Protein AF-A0AB37A6Y8-F1 (afdb_monomer)

Structure (mmCIF, N/CA/C/O backbone):
data_AF-A0AB37A6Y8-F1
#
_entry.id   AF-A0AB37A6Y8-F1
#
loop_
_atom_site.group_PDB
_atom_site.id
_atom_site.type_symbol
_atom_site.label_atom_id
_atom_site.label_alt_id
_atom_site.label_comp_id
_atom_site.label_asym_id
_atom_site.label_entity_id
_atom_site.label_seq_id
_atom_site.pdbx_PDB_ins_code
_atom_site.Cartn_x
_atom_site.Cartn_y
_atom_site.Cartn_z
_atom_site.occupancy
_atom_site.B_iso_or_equiv
_atom_site.auth_seq_id
_atom_site.auth_comp_id
_atom_site.auth_asym_id
_atom_site.auth_atom_id
_atom_site.pdbx_PDB_model_num
ATOM 1 N N . MET A 1 1 ? -34.498 -0.523 4.888 1.00 59.69 1 MET A N 1
ATOM 2 C CA . MET A 1 1 ? -33.350 -1.273 5.446 1.00 59.69 1 MET A CA 1
ATOM 3 C C . MET A 1 1 ? -32.829 -0.499 6.642 1.00 59.69 1 MET A C 1
ATOM 5 O O . MET A 1 1 ? -32.770 0.720 6.547 1.00 59.69 1 MET A O 1
ATOM 9 N N . ALA A 1 2 ? -32.527 -1.164 7.756 1.00 80.44 2 ALA A N 1
ATOM 10 C CA . ALA A 1 2 ? -31.969 -0.506 8.938 1.00 80.44 2 ALA A CA 1
ATOM 11 C C . ALA A 1 2 ? -30.465 -0.247 8.749 1.00 80.44 2 ALA A C 1
ATOM 13 O O . ALA A 1 2 ? -29.774 -1.066 8.143 1.00 80.44 2 ALA A O 1
ATOM 14 N N . LEU A 1 3 ? -29.974 0.886 9.252 1.00 82.69 3 LEU A N 1
ATOM 15 C CA . LEU A 1 3 ? -28.543 1.184 9.278 1.00 82.69 3 LEU A CA 1
ATOM 16 C C . LEU A 1 3 ? -27.868 0.331 10.365 1.00 82.69 3 LEU A C 1
ATOM 18 O O . LEU A 1 3 ? -28.401 0.253 11.474 1.00 82.69 3 LEU A O 1
ATOM 22 N N . PRO A 1 4 ? -26.714 -0.294 10.088 1.00 84.38 4 PRO A N 1
ATOM 23 C CA . PRO A 1 4 ? -25.941 -0.976 11.117 1.00 84.38 4 PRO A CA 1
ATOM 24 C C . PRO A 1 4 ? -25.325 0.072 12.057 1.00 84.38 4 PRO A C 1
ATOM 26 O O . PRO A 1 4 ? -24.379 0.764 11.687 1.00 84.38 4 PRO A O 1
ATOM 29 N N . ILE A 1 5 ? -25.889 0.221 13.259 1.00 88.56 5 ILE A N 1
ATOM 30 C CA . ILE A 1 5 ? -25.373 1.119 14.302 1.00 88.56 5 ILE A CA 1
ATOM 31 C C . ILE A 1 5 ? -24.454 0.317 15.227 1.00 88.56 5 ILE A C 1
ATOM 33 O O . ILE A 1 5 ? -24.846 -0.729 15.737 1.00 88.56 5 ILE A O 1
ATOM 37 N N . ILE A 1 6 ? -23.246 0.831 15.439 1.00 90.69 6 ILE A N 1
ATOM 38 C CA . ILE A 1 6 ? -22.238 0.320 16.376 1.00 90.69 6 ILE A CA 1
ATOM 39 C C . ILE A 1 6 ? -22.249 1.205 17.625 1.00 90.69 6 ILE A C 1
ATOM 41 O O . ILE A 1 6 ? -22.209 2.431 17.502 1.00 90.69 6 ILE A O 1
ATOM 45 N N . THR A 1 7 ? -22.342 0.607 18.816 1.00 90.56 7 THR A N 1
ATOM 46 C CA . THR A 1 7 ? -22.324 1.351 20.088 1.00 90.56 7 THR A CA 1
ATOM 47 C C . THR A 1 7 ? -20.891 1.636 20.536 1.00 90.56 7 THR A C 1
ATOM 49 O O . THR A 1 7 ? -19.949 0.970 20.110 1.00 90.56 7 THR A O 1
ATOM 52 N N . ALA A 1 8 ? -20.703 2.647 21.388 1.00 88.31 8 ALA A N 1
ATOM 53 C CA . ALA A 1 8 ? -19.369 3.087 21.808 1.00 88.31 8 ALA A CA 1
ATOM 54 C C . ALA A 1 8 ? -18.573 2.011 22.577 1.00 88.31 8 ALA A C 1
ATOM 56 O O . ALA A 1 8 ? -17.347 2.013 22.547 1.00 88.31 8 ALA A O 1
ATOM 57 N N . ASP A 1 9 ? -19.267 1.104 23.262 1.00 92.94 9 ASP A N 1
ATOM 58 C CA . ASP A 1 9 ? -18.719 -0.006 24.046 1.00 92.94 9 ASP A CA 1
ATOM 59 C C . ASP A 1 9 ? -18.547 -1.302 23.235 1.00 92.94 9 ASP A C 1
ATOM 61 O O . ASP A 1 9 ? -17.932 -2.265 23.702 1.00 92.94 9 ASP A O 1
ATOM 65 N N . GLN A 1 10 ? -19.059 -1.339 22.004 1.00 92.31 10 GLN A N 1
ATOM 66 C CA . GLN A 1 10 ? -18.965 -2.515 21.158 1.00 92.31 10 GLN A CA 1
ATOM 67 C C . GLN A 1 10 ? -17.522 -2.720 20.681 1.00 92.31 10 GLN A C 1
ATOM 69 O O . GLN A 1 10 ? -16.950 -1.902 19.961 1.00 92.31 10 GLN A O 1
ATOM 74 N N . THR A 1 11 ? -16.935 -3.861 21.046 1.00 89.62 11 THR A N 1
ATOM 75 C CA . THR A 1 11 ? -15.595 -4.240 20.583 1.00 89.62 11 THR A CA 1
ATOM 76 C C . THR A 1 11 ? -15.596 -4.464 19.069 1.00 89.62 11 THR A C 1
ATOM 78 O O . THR A 1 11 ? -16.340 -5.299 18.551 1.00 89.62 11 THR A O 1
ATOM 81 N N . LEU A 1 12 ? -14.730 -3.740 18.358 1.00 86.75 12 LEU A N 1
ATOM 82 C CA . LEU A 1 12 ? -14.523 -3.888 16.919 1.00 86.75 12 LEU A CA 1
ATOM 83 C C . LEU A 1 12 ? -13.394 -4.885 16.648 1.00 86.75 12 LEU A C 1
ATOM 85 O O . LEU A 1 12 ? -12.234 -4.633 16.971 1.00 86.75 12 LEU A O 1
ATOM 89 N N . LEU A 1 13 ? -13.723 -6.010 16.013 1.00 87.12 13 LEU A N 1
ATOM 90 C CA . LEU A 1 13 ? -12.716 -6.947 15.522 1.00 87.12 13 LEU A CA 1
ATOM 91 C C . LEU A 1 13 ? -12.053 -6.377 14.260 1.00 87.12 13 LEU A C 1
ATOM 93 O O . LEU A 1 13 ? -12.647 -6.384 13.181 1.00 87.12 13 LEU A O 1
ATOM 97 N N . VAL A 1 14 ? -10.809 -5.914 14.381 1.00 83.19 14 VAL A N 1
ATOM 98 C CA . VAL A 1 14 ? -10.024 -5.417 13.243 1.00 83.19 14 VAL A CA 1
ATOM 99 C C . VAL A 1 14 ? -9.294 -6.585 12.583 1.00 83.19 14 VAL A C 1
ATOM 101 O O . VAL A 1 14 ? -8.291 -7.071 13.096 1.00 83.19 14 VAL A O 1
ATOM 104 N N . GLN A 1 15 ? -9.807 -7.048 11.442 1.00 85.69 15 GLN A N 1
ATOM 105 C CA . GLN A 1 15 ? -9.197 -8.148 10.677 1.00 85.69 15 GLN A CA 1
ATOM 106 C C . GLN A 1 15 ? -8.148 -7.659 9.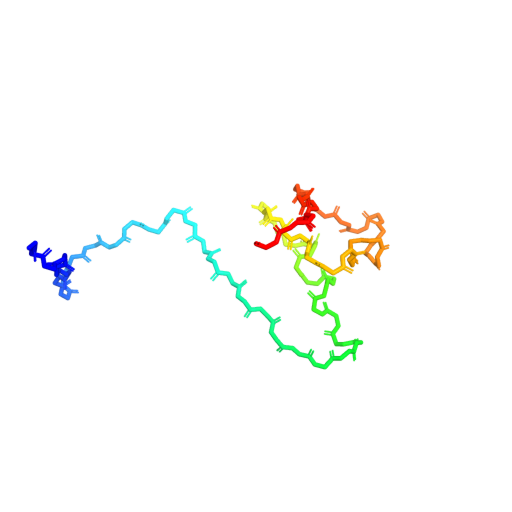670 1.00 85.69 15 GLN A C 1
ATOM 108 O O . GLN A 1 15 ? -7.193 -8.371 9.370 1.00 85.69 15 GLN A O 1
ATOM 113 N N . ALA A 1 16 ? -8.324 -6.447 9.145 1.00 82.25 16 ALA A N 1
ATOM 114 C CA . ALA A 1 16 ? -7.431 -5.834 8.174 1.00 82.25 16 ALA A CA 1
ATOM 115 C C . ALA A 1 16 ? -7.428 -4.314 8.347 1.00 82.25 16 ALA A C 1
ATOM 117 O O . ALA A 1 16 ? -8.429 -3.722 8.752 1.00 82.25 16 ALA A O 1
ATOM 118 N N . ILE A 1 17 ? -6.304 -3.688 8.004 1.00 82.81 17 ILE A N 1
ATOM 119 C CA . ILE A 1 17 ? -6.163 -2.234 7.957 1.00 82.81 17 ILE A CA 1
ATOM 120 C C . ILE A 1 17 ? -6.074 -1.836 6.487 1.00 82.81 17 ILE A C 1
ATOM 122 O O . ILE A 1 17 ? -5.194 -2.306 5.768 1.00 82.81 17 ILE A O 1
ATOM 126 N N . ILE A 1 18 ? -6.983 -0.969 6.044 1.00 85.00 18 ILE A N 1
ATOM 127 C CA . ILE A 1 18 ? -6.957 -0.391 4.699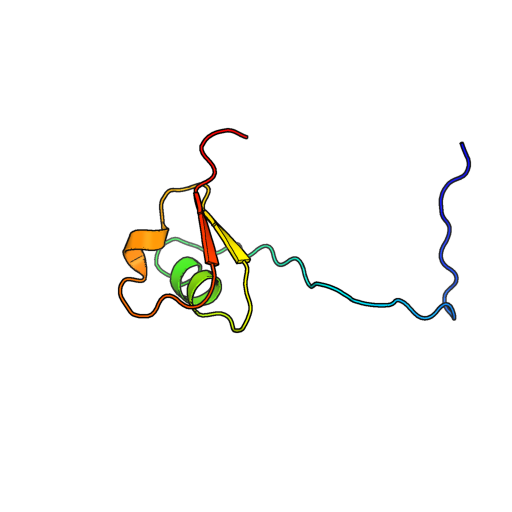 1.00 85.00 18 ILE A CA 1
ATOM 128 C C . ILE A 1 18 ? -6.305 0.984 4.813 1.00 85.00 18 ILE A C 1
ATOM 130 O O . ILE A 1 18 ? -6.807 1.852 5.524 1.00 85.00 18 ILE A O 1
ATOM 134 N N . VAL A 1 19 ? -5.179 1.176 4.130 1.00 82.75 19 VAL A N 1
ATOM 135 C CA . VAL A 1 19 ? -4.407 2.422 4.180 1.00 82.75 19 VAL A CA 1
ATOM 136 C C . VAL A 1 19 ? -4.370 3.050 2.794 1.00 82.75 19 VAL A C 1
ATOM 138 O O . VAL A 1 19 ? -3.985 2.401 1.824 1.00 82.75 19 VAL A O 1
ATOM 141 N N . TYR A 1 20 ? -4.726 4.332 2.714 1.00 83.44 20 TYR A N 1
ATOM 142 C CA . TYR A 1 20 ? -4.531 5.157 1.527 1.00 83.44 20 TYR A CA 1
ATOM 143 C C . TYR A 1 20 ? -3.409 6.165 1.791 1.00 83.44 20 TYR A C 1
ATOM 145 O O . TYR A 1 20 ? -3.511 6.994 2.693 1.00 83.44 20 TYR A O 1
ATOM 153 N N . LEU A 1 21 ? -2.323 6.072 1.023 1.00 82.12 21 LEU A N 1
ATOM 154 C CA . LEU A 1 21 ? -1.137 6.915 1.174 1.00 82.12 21 LEU A CA 1
ATOM 155 C C . LEU A 1 21 ? -1.061 7.922 0.027 1.00 82.12 21 LEU A C 1
ATOM 157 O O . LEU A 1 21 ? -0.820 7.542 -1.119 1.00 82.12 21 LEU A O 1
ATOM 161 N N . TYR A 1 22 ? -1.209 9.206 0.353 1.00 83.69 22 TYR A N 1
ATOM 162 C CA . TYR A 1 22 ? -1.089 10.307 -0.600 1.00 83.69 22 TYR A CA 1
ATOM 163 C C . TYR A 1 22 ? 0.132 11.171 -0.282 1.00 83.69 22 TYR A C 1
ATOM 165 O O . TYR A 1 22 ? 0.311 11.609 0.851 1.00 83.69 22 TYR A O 1
ATOM 173 N N . ALA A 1 23 ? 0.983 11.389 -1.284 1.00 85.62 23 ALA A N 1
ATOM 174 C CA . ALA A 1 23 ? 2.217 12.161 -1.169 1.00 85.62 23 ALA A CA 1
ATOM 175 C C . ALA A 1 23 ? 2.735 12.551 -2.563 1.00 85.62 23 ALA A C 1
ATOM 177 O O . ALA A 1 23 ? 2.450 11.855 -3.550 1.00 85.62 23 ALA A O 1
ATOM 178 N N . ASP A 1 24 ? 3.565 13.592 -2.639 1.00 90.50 24 ASP A N 1
ATOM 179 C CA . ASP A 1 24 ? 4.220 14.029 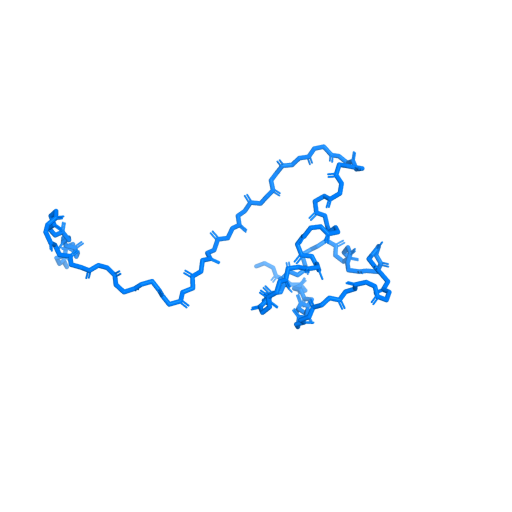-3.877 1.00 90.50 24 ASP A CA 1
ATOM 180 C C . ASP A 1 24 ? 5.070 12.916 -4.536 1.00 90.50 24 ASP A C 1
ATOM 182 O O . ASP A 1 24 ? 5.452 11.915 -3.901 1.00 90.50 24 ASP A O 1
ATOM 186 N N . PRO A 1 25 ? 5.339 13.002 -5.854 1.00 85.56 25 PRO A N 1
ATOM 187 C CA . PRO A 1 25 ? 6.275 12.106 -6.532 1.00 85.56 25 PRO A CA 1
ATOM 188 C C . PRO A 1 25 ? 7.650 12.086 -5.846 1.00 85.56 25 PRO A C 1
ATOM 190 O O . PRO A 1 25 ? 8.146 13.110 -5.396 1.00 85.56 25 PRO A O 1
ATOM 193 N N . GLY A 1 26 ? 8.274 10.909 -5.754 1.00 84.44 26 GLY A N 1
ATOM 194 C CA . GLY A 1 26 ? 9.605 10.761 -5.150 1.00 84.44 26 GLY A CA 1
ATOM 195 C C . GLY A 1 26 ? 9.636 10.604 -3.624 1.00 84.44 26 GLY A C 1
ATOM 196 O O . GLY A 1 26 ? 10.648 10.155 -3.102 1.00 84.44 26 GLY A O 1
ATOM 197 N N . LEU A 1 27 ? 8.530 10.834 -2.903 1.00 88.00 27 LEU A N 1
ATOM 198 C CA . LEU A 1 27 ? 8.477 10.701 -1.433 1.00 88.00 27 LEU A CA 1
ATOM 199 C C . LEU A 1 27 ? 8.375 9.249 -0.913 1.00 88.00 27 LEU A C 1
ATOM 201 O O . LEU A 1 27 ? 7.945 9.009 0.209 1.00 88.00 27 LEU A O 1
ATOM 205 N N . GLY A 1 28 ? 8.717 8.250 -1.732 1.00 84.38 28 GLY A N 1
ATOM 206 C CA . GLY A 1 28 ? 8.803 6.855 -1.278 1.00 84.38 28 GLY A CA 1
ATOM 207 C C . GLY A 1 28 ? 7.472 6.144 -0.994 1.00 84.38 28 GLY A C 1
ATOM 208 O O . GLY A 1 28 ? 7.494 5.023 -0.497 1.00 84.38 28 GLY A O 1
ATOM 209 N N . LYS A 1 29 ? 6.316 6.724 -1.346 1.00 87.25 29 LYS A N 1
ATOM 210 C CA . LYS A 1 29 ? 4.986 6.108 -1.144 1.00 87.25 29 LYS A CA 1
ATOM 211 C C . LYS A 1 29 ? 4.853 4.692 -1.730 1.00 87.25 29 LYS A C 1
ATOM 213 O O . LYS A 1 29 ? 4.351 3.799 -1.053 1.00 87.25 29 LYS A O 1
ATOM 218 N N . SER A 1 30 ? 5.363 4.457 -2.943 1.00 82.38 30 SER A N 1
ATOM 219 C CA . SER A 1 30 ? 5.395 3.112 -3.537 1.00 82.38 30 SER A CA 1
ATOM 220 C C . SER A 1 30 ? 6.314 2.188 -2.745 1.00 82.38 30 SER A C 1
ATOM 222 O O . SER A 1 30 ? 5.917 1.079 -2.412 1.00 82.38 30 SER A O 1
ATOM 224 N N . SER A 1 31 ? 7.511 2.650 -2.378 1.00 83.25 31 SER A N 1
ATOM 225 C CA 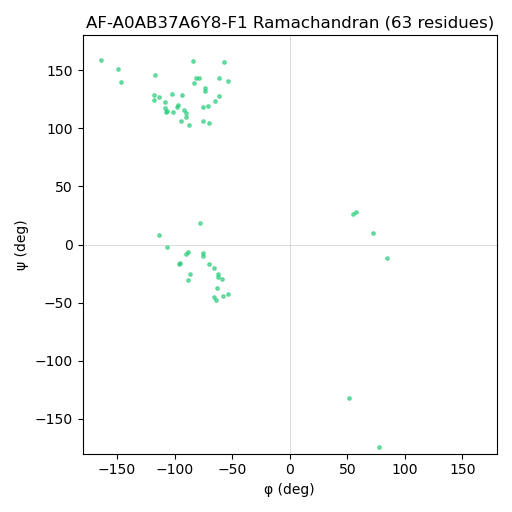. SER A 1 31 ? 8.439 1.855 -1.573 1.00 83.25 31 SER A CA 1
ATOM 226 C C . SER A 1 31 ? 7.830 1.440 -0.240 1.00 83.25 31 SER A C 1
ATOM 228 O O . SER A 1 31 ? 7.905 0.270 0.111 1.00 83.25 31 SER A O 1
ATOM 230 N N . MET A 1 32 ? 7.156 2.351 0.461 1.00 82.50 32 MET A N 1
ATOM 231 C CA . MET A 1 32 ? 6.464 2.055 1.716 1.00 82.50 32 MET A CA 1
ATOM 232 C C . MET A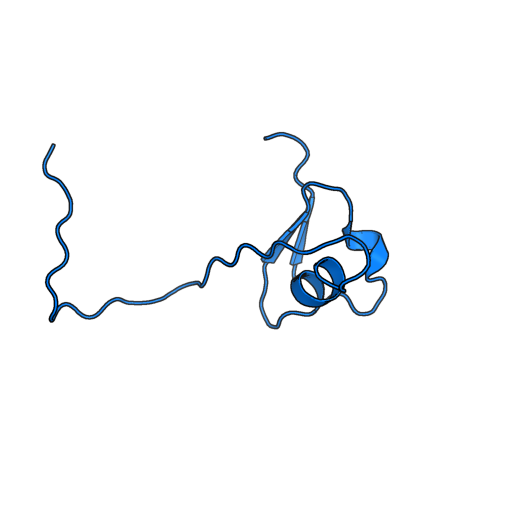 1 32 ? 5.315 1.053 1.526 1.00 82.50 32 MET A C 1
ATOM 234 O O . MET A 1 32 ? 5.254 0.058 2.242 1.00 82.50 32 MET A O 1
ATOM 23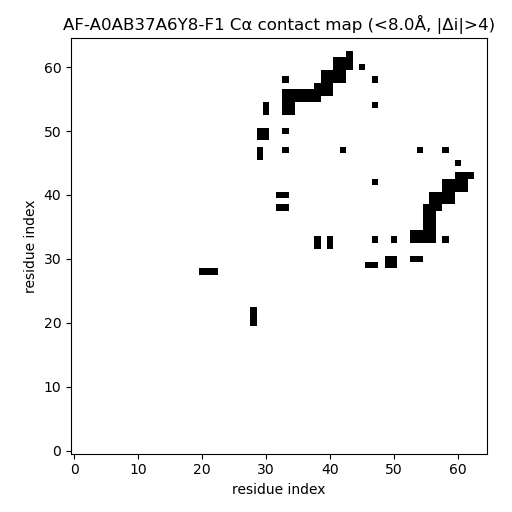8 N N . GLY A 1 33 ? 4.450 1.258 0.525 1.00 81.12 33 GLY A N 1
ATOM 239 C CA . GLY A 1 33 ? 3.338 0.342 0.240 1.00 81.12 33 GLY A CA 1
ATOM 240 C C . GLY A 1 33 ? 3.789 -1.070 -0.159 1.00 81.12 33 GLY A C 1
ATOM 241 O O . GLY A 1 33 ? 3.186 -2.052 0.261 1.00 81.12 33 GLY A O 1
ATOM 242 N N . PHE A 1 34 ? 4.878 -1.186 -0.924 1.00 79.75 34 PHE A N 1
ATOM 243 C CA . PHE A 1 34 ? 5.407 -2.468 -1.402 1.00 79.75 34 PHE A CA 1
ATOM 244 C C . PHE A 1 34 ? 6.398 -3.139 -0.441 1.00 79.75 34 PHE A C 1
ATOM 246 O O . PHE A 1 34 ? 6.795 -4.264 -0.712 1.00 79.75 34 PHE A O 1
ATOM 253 N N . THR A 1 35 ? 6.821 -2.501 0.655 1.00 81.62 35 THR A N 1
ATOM 254 C CA . THR A 1 35 ? 7.725 -3.105 1.664 1.00 81.62 35 THR A CA 1
ATOM 255 C C . THR A 1 35 ? 7.016 -3.462 2.971 1.00 81.62 35 THR A C 1
ATOM 257 O O . THR A 1 35 ? 7.640 -4.030 3.870 1.00 81.62 35 THR A O 1
ATOM 260 N N . ALA A 1 36 ? 5.721 -3.162 3.085 1.00 82.25 36 ALA A N 1
ATOM 261 C CA . ALA A 1 36 ? 4.925 -3.454 4.268 1.00 82.25 36 ALA A CA 1
ATOM 262 C C . ALA A 1 36 ? 4.842 -4.966 4.562 1.00 82.25 36 ALA A C 1
ATOM 264 O O . ALA A 1 36 ? 4.768 -5.808 3.663 1.00 82.25 36 ALA A O 1
ATOM 265 N N . GLU A 1 37 ? 4.855 -5.325 5.846 1.00 81.25 37 GLU A N 1
ATOM 266 C CA . GLU A 1 37 ? 4.736 -6.718 6.278 1.00 81.25 37 GLU A CA 1
ATOM 267 C C . GLU A 1 37 ? 3.293 -7.218 6.091 1.00 81.25 37 GLU A C 1
ATOM 269 O O . GLU A 1 37 ? 2.346 -6.549 6.498 1.00 81.25 37 GLU A O 1
ATOM 274 N N . LYS A 1 38 ? 3.123 -8.402 5.478 1.00 80.88 38 LYS A N 1
ATOM 275 C CA . LYS A 1 38 ? 1.815 -9.054 5.227 1.00 80.88 38 LYS A CA 1
ATOM 276 C C . LYS A 1 38 ? 0.807 -8.184 4.457 1.00 80.88 38 LYS A C 1
ATOM 278 O O . LYS A 1 38 ? -0.399 -8.392 4.562 1.00 80.88 38 LYS A O 1
ATOM 283 N N . ALA A 1 39 ? 1.290 -7.241 3.653 1.00 82.69 39 ALA A N 1
ATOM 284 C CA . ALA A 1 39 ? 0.435 -6.429 2.803 1.00 82.69 39 ALA A CA 1
ATOM 285 C C . ALA A 1 39 ? 0.062 -7.160 1.502 1.00 82.69 39 ALA A C 1
ATOM 287 O O . ALA A 1 39 ? 0.877 -7.868 0.901 1.00 82.69 39 ALA A O 1
ATOM 288 N N . ILE A 1 40 ? -1.174 -6.936 1.054 1.00 84.38 40 ILE A N 1
ATOM 289 C CA . ILE A 1 40 ? -1.580 -7.136 -0.338 1.00 84.38 40 ILE A CA 1
ATOM 290 C C . ILE A 1 40 ? -1.615 -5.747 -0.965 1.00 84.38 40 ILE A C 1
ATOM 292 O O . ILE A 1 40 ? -2.417 -4.906 -0.562 1.00 84.38 40 ILE A O 1
ATOM 296 N N . SER A 1 41 ? -0.725 -5.498 -1.921 1.00 83.75 41 SER A N 1
ATOM 297 C CA . SER A 1 41 ? -0.652 -4.209 -2.604 1.00 83.75 41 SER A CA 1
ATOM 298 C C . SER A 1 41 ? -1.417 -4.276 -3.921 1.00 83.75 41 SER A C 1
ATOM 300 O O . SER A 1 41 ? -1.098 -5.085 -4.797 1.00 83.75 41 SER A O 1
ATOM 302 N N . PHE A 1 42 ? -2.435 -3.431 -4.051 1.00 86.31 42 PHE A N 1
ATOM 303 C CA . PHE A 1 42 ? -3.172 -3.244 -5.294 1.00 86.31 42 PHE A CA 1
ATOM 304 C C . PHE A 1 42 ? -2.493 -2.137 -6.095 1.00 86.31 42 PHE A C 1
ATOM 306 O O . PHE A 1 42 ? -2.499 -0.971 -5.703 1.00 86.31 42 PHE A O 1
ATOM 313 N N . ASP A 1 43 ? -1.860 -2.524 -7.194 1.00 85.12 43 ASP A N 1
ATOM 314 C CA . ASP A 1 43 ? -1.114 -1.620 -8.055 1.00 85.12 43 ASP A CA 1
ATOM 315 C C . ASP A 1 43 ? -2.007 -1.135 -9.198 1.00 85.12 43 ASP A C 1
ATOM 317 O O . ASP A 1 43 ? -2.315 -1.886 -10.125 1.00 85.12 43 ASP A O 1
ATOM 321 N N . PHE A 1 44 ? -2.429 0.123 -9.103 1.00 85.12 44 PHE A N 1
ATOM 322 C CA . PHE A 1 44 ? -3.290 0.782 -10.085 1.00 85.12 44 PHE A CA 1
ATOM 323 C C . PHE A 1 44 ? -2.501 1.608 -11.111 1.00 85.12 44 PHE A C 1
ATOM 325 O O . PHE A 1 44 ? -3.054 1.972 -12.145 1.00 85.12 44 PHE A O 1
ATOM 332 N N . ASP A 1 45 ? -1.228 1.925 -10.836 1.00 82.50 45 ASP A N 1
ATOM 333 C CA . ASP A 1 45 ? -0.385 2.787 -11.681 1.00 82.50 45 ASP A CA 1
ATOM 334 C C . ASP A 1 45 ? 0.793 2.038 -12.327 1.00 82.50 45 ASP A C 1
ATOM 336 O O . ASP A 1 45 ? 1.658 2.653 -12.953 1.00 82.50 45 ASP A O 1
ATOM 340 N N . ARG A 1 46 ? 0.818 0.703 -12.200 1.00 82.31 46 ARG A N 1
ATOM 341 C CA . ARG A 1 46 ? 1.912 -0.187 -12.632 1.00 82.31 46 ARG A CA 1
ATOM 342 C C . ARG A 1 46 ? 3.247 0.178 -11.982 1.00 82.31 46 ARG A C 1
ATOM 344 O O . ARG A 1 46 ? 4.321 -0.057 -12.542 1.00 82.31 46 ARG A O 1
ATOM 351 N N . GLY A 1 47 ? 3.194 0.764 -10.794 1.00 81.56 47 GLY A N 1
ATOM 352 C CA . GLY A 1 47 ? 4.322 1.290 -10.052 1.00 81.56 47 GLY A CA 1
ATOM 353 C C . GLY A 1 47 ? 5.210 0.258 -9.371 1.00 81.56 47 GLY A C 1
ATOM 354 O O . GLY A 1 47 ? 6.273 0.643 -8.879 1.00 81.56 47 GLY A O 1
ATOM 355 N N . ALA A 1 48 ? 4.806 -1.013 -9.324 1.00 81.44 48 ALA A N 1
ATOM 356 C CA . ALA A 1 48 ? 5.497 -2.067 -8.580 1.00 81.44 48 ALA A CA 1
ATOM 357 C C . ALA A 1 48 ? 6.952 -2.291 -9.018 1.00 81.44 48 ALA A C 1
ATOM 359 O O . ALA A 1 48 ? 7.797 -2.650 -8.201 1.00 81.44 48 ALA A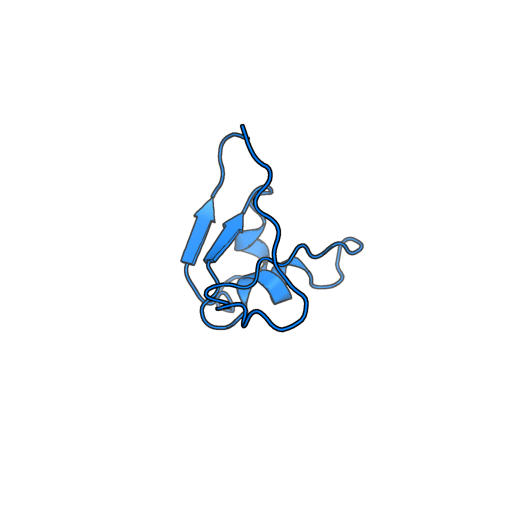 O 1
ATOM 360 N N . HIS A 1 49 ? 7.277 -2.040 -10.289 1.00 82.38 49 HIS A N 1
ATOM 361 C CA . HIS A 1 49 ? 8.644 -2.177 -10.802 1.00 82.38 49 HIS A CA 1
ATOM 362 C C . HIS A 1 49 ? 9.641 -1.224 -10.115 1.00 82.38 49 HIS A C 1
ATOM 364 O O . HIS A 1 49 ? 10.825 -1.538 -10.034 1.00 82.38 49 HIS A O 1
ATOM 370 N N . ARG A 1 50 ? 9.172 -0.090 -9.569 1.00 80.75 50 ARG A N 1
ATOM 371 C CA . ARG A 1 50 ? 10.012 0.914 -8.888 1.00 80.75 50 ARG A CA 1
ATOM 372 C C . ARG A 1 50 ? 10.641 0.398 -7.594 1.00 80.75 50 ARG A C 1
ATOM 374 O O . ARG A 1 50 ? 11.605 0.984 -7.118 1.00 80.75 50 ARG A O 1
ATOM 381 N N . THR A 1 51 ? 10.086 -0.661 -7.003 1.00 77.62 51 THR A N 1
ATOM 382 C CA . THR A 1 51 ? 10.569 -1.230 -5.734 1.00 77.62 51 THR A CA 1
ATOM 383 C C . THR A 1 51 ? 11.526 -2.406 -5.913 1.00 77.62 51 THR A C 1
ATOM 385 O O . THR A 1 51 ? 12.232 -2.753 -4.969 1.00 77.62 51 THR A O 1
ATOM 388 N N . GLY A 1 52 ? 11.577 -3.002 -7.109 1.00 76.56 52 GLY A N 1
ATOM 389 C CA . GLY A 1 52 ? 12.493 -4.094 -7.440 1.00 76.56 52 GLY A CA 1
ATOM 390 C C . GLY A 1 52 ? 12.453 -5.255 -6.438 1.00 76.56 52 GLY A C 1
ATOM 391 O O . GLY A 1 52 ? 11.383 -5.726 -6.050 1.00 76.56 52 GLY A O 1
ATOM 392 N N . GLU A 1 53 ? 13.635 -5.698 -6.008 1.00 75.38 53 GLU A N 1
ATOM 393 C CA . GLU A 1 53 ? 13.832 -6.818 -5.072 1.00 75.38 53 GLU A CA 1
ATOM 394 C C . GLU A 1 53 ? 13.384 -6.519 -3.634 1.00 75.38 53 GLU A C 1
ATOM 396 O O . GLU A 1 53 ? 13.177 -7.439 -2.848 1.00 75.38 53 GLU A O 1
ATOM 401 N N . LEU A 1 54 ? 13.191 -5.244 -3.274 1.00 73.00 54 LEU A N 1
ATOM 402 C CA . LEU A 1 54 ? 12.750 -4.853 -1.930 1.00 73.00 54 LEU A CA 1
ATOM 403 C C . LEU A 1 54 ? 11.256 -5.114 -1.700 1.00 73.00 54 LEU A C 1
ATOM 405 O O . LEU A 1 54 ? 10.766 -4.970 -0.580 1.00 73.00 54 LEU A O 1
ATOM 409 N N . ARG A 1 55 ? 10.528 -5.498 -2.750 1.00 78.12 55 ARG A N 1
ATOM 410 C CA . ARG A 1 55 ? 9.104 -5.813 -2.697 1.00 78.12 55 ARG A CA 1
ATOM 411 C C . ARG A 1 55 ? 8.824 -6.986 -1.756 1.00 78.12 55 ARG A C 1
ATOM 413 O O . ARG A 1 55 ? 9.364 -8.078 -1.914 1.00 78.12 55 ARG A O 1
ATOM 420 N N . ARG A 1 56 ? 7.893 -6.779 -0.830 1.00 77.44 56 ARG A N 1
ATOM 421 C CA . ARG A 1 56 ? 7.373 -7.769 0.113 1.00 77.44 56 ARG A CA 1
ATOM 422 C C . ARG A 1 56 ? 5.882 -7.985 -0.133 1.00 77.44 56 ARG A C 1
ATOM 424 O O . ARG A 1 56 ? 5.158 -7.055 -0.473 1.00 77.44 56 ARG A O 1
ATOM 431 N N . GLY A 1 57 ? 5.429 -9.219 0.065 1.00 77.25 57 GLY A N 1
ATOM 432 C CA . GLY A 1 57 ? 4.014 -9.570 -0.055 1.00 77.25 57 GLY A CA 1
ATOM 433 C C . GLY A 1 57 ? 3.511 -9.713 -1.495 1.00 77.25 57 GLY A C 1
ATOM 434 O O . GLY A 1 57 ? 4.276 -9.701 -2.464 1.00 77.25 57 GLY A O 1
ATOM 435 N N . ALA A 1 58 ? 2.201 -9.916 -1.618 1.00 82.69 58 ALA A N 1
ATOM 436 C CA . ALA A 1 58 ? 1.539 -10.107 -2.902 1.00 82.69 58 ALA A CA 1
ATOM 437 C C . ALA A 1 58 ? 1.238 -8.754 -3.556 1.00 82.69 58 ALA A C 1
ATOM 439 O O . ALA A 1 58 ? 0.781 -7.820 -2.897 1.00 82.69 58 ALA A O 1
ATOM 440 N N . VAL A 1 59 ? 1.452 -8.669 -4.870 1.00 85.75 59 VAL A N 1
ATOM 441 C CA . VAL A 1 59 ? 1.067 -7.506 -5.674 1.00 85.75 59 VAL A CA 1
ATOM 442 C C . VAL A 1 59 ? 0.048 -7.927 -6.711 1.00 85.75 59 VAL A C 1
ATOM 444 O O . VAL A 1 59 ? 0.318 -8.812 -7.522 1.00 85.75 59 VAL A O 1
ATOM 447 N N . VAL A 1 60 ? -1.098 -7.259 -6.698 1.00 88.12 60 VAL A N 1
ATOM 448 C CA . VAL A 1 60 ? -2.177 -7.456 -7.660 1.00 88.12 60 VAL A CA 1
ATOM 449 C C . VAL A 1 6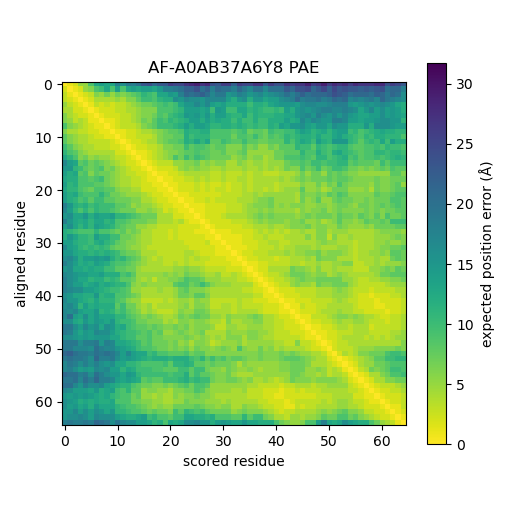0 ? -2.195 -6.254 -8.591 1.00 88.12 60 VAL A C 1
ATOM 451 O O . VAL A 1 60 ? -2.449 -5.134 -8.158 1.00 88.12 60 VAL A O 1
ATOM 454 N N . GLN A 1 61 ? -1.902 -6.483 -9.869 1.00 87.00 61 GLN A N 1
ATOM 455 C CA . GLN A 1 61 ? -2.026 -5.455 -10.902 1.00 87.00 61 GLN A CA 1
A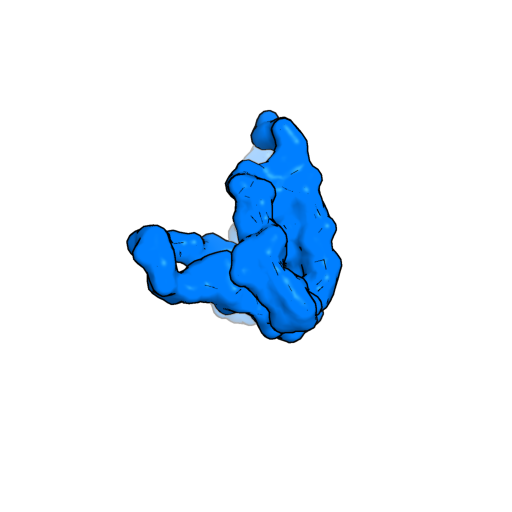TOM 456 C C . GLN A 1 61 ? -3.505 -5.257 -11.229 1.00 87.00 61 GLN A C 1
ATOM 458 O O . GLN A 1 61 ? -4.159 -6.188 -11.704 1.00 87.00 61 GLN A O 1
ATOM 463 N N . VAL A 1 62 ? -4.024 -4.057 -11.000 1.00 87.62 62 VAL A N 1
ATOM 464 C CA . VAL A 1 62 ? -5.412 -3.720 -11.320 1.00 87.62 62 VAL A CA 1
ATOM 465 C C . VAL A 1 62 ? -5.462 -3.171 -12.743 1.00 87.62 62 VAL A C 1
ATOM 467 O O . VAL A 1 62 ? -4.897 -2.122 -13.034 1.00 87.62 62 VAL A O 1
ATOM 470 N N . GLN A 1 63 ? -6.105 -3.907 -13.654 1.00 84.88 63 GLN A N 1
ATOM 471 C CA . GLN A 1 63 ? -6.173 -3.538 -15.078 1.00 84.88 63 GLN A CA 1
ATOM 472 C C . GLN A 1 63 ? -7.342 -2.599 -15.404 1.00 84.88 63 GLN A C 1
ATOM 474 O O . GLN A 1 63 ? -7.273 -1.862 -16.384 1.00 84.88 63 GLN A O 1
ATOM 479 N N . GLN A 1 64 ? -8.409 -2.633 -14.605 1.00 82.62 64 GLN A N 1
ATOM 480 C CA . GLN A 1 64 ? -9.630 -1.860 -14.811 1.00 82.62 64 GLN A CA 1
ATOM 481 C C . GLN A 1 64 ? -10.221 -1.470 -13.451 1.00 82.62 64 GLN A C 1
ATOM 483 O O . GLN A 1 64 ? -10.174 -2.276 -12.520 1.00 82.62 64 GLN A O 1
ATOM 488 N N . TRP A 1 65 ? -10.718 -0.234 -13.361 1.00 72.12 65 TRP A N 1
ATOM 489 C CA . TRP A 1 65 ? -11.424 0.311 -12.197 1.00 72.12 65 TRP A CA 1
ATOM 490 C C . TRP A 1 65 ? -12.906 -0.055 -12.221 1.00 72.12 65 TRP A C 1
ATOM 492 O O . TRP A 1 65 ? -13.495 -0.013 -13.328 1.00 72.12 65 TRP A O 1
#

Radius of gyration: 16.15 Å; Cα contacts (8 Å, |Δi|>4): 58; chains: 1; bounding box: 47×24×39 Å

Foldseek 3Di:
DDDDDDDPPHDDDDPDDDDDDDDDPPPCPLVPQQQDDQDEAEAAPPCVVVNPPSGDDHYHDDPDD

Sequence (65 aa):
MALPIITADQTLLVQAIIVYLYADPGLGKSSMGFTAEKAISFDFDRGAHRTGELRRGAVVQVQQW

pLDDT: mean 83.23, std 5.09, range [59.69, 92.94]

Organism: Acinetobacter baumannii (NCBI:txid470)

Solvent-accessible surface area (backbone atoms only — not comparable to full-atom values): 4628 Å² total; per-residue (Å²): 134,84,79,90,81,81,57,96,85,60,85,78,85,80,87,76,85,89,84,86,86,86,77,67,90,88,71,47,62,64,50,54,58,35,49,33,83,90,32,76,35,77,32,74,78,73,55,68,72,82,40,56,89,64,52,36,65,52,75,46,78,51,90,74,134

Mean predicted aligned error: 7.51 Å

Secondary structure (DSSP, 8-state):
----PPPTT---------------TTSSHHHHHHHSTT-EEEESSSGGGGGGGG--SEEEE----